Protein AF-A0A2T2TRL0-F1 (afdb_monomer_lite)

Structure (mmCIF, N/CA/C/O backbone):
data_AF-A0A2T2TRL0-F1
#
_entry.id   AF-A0A2T2TRL0-F1
#
loop_
_atom_site.group_PDB
_atom_site.id
_atom_site.type_symbol
_atom_site.label_atom_id
_atom_site.label_alt_id
_atom_site.label_comp_id
_atom_site.label_asym_id
_atom_site.label_entity_id
_atom_site.label_seq_id
_atom_site.pdbx_PDB_ins_code
_atom_site.Cartn_x
_atom_site.Cartn_y
_atom_site.Cartn_z
_atom_site.occupancy
_atom_site.B_iso_or_equiv
_atom_site.auth_seq_id
_atom_site.auth_comp_id
_atom_site.auth_asym_id
_atom_site.auth_atom_id
_atom_site.pdbx_PDB_model_num
ATOM 1 N N . MET A 1 1 ? -59.301 -23.689 -48.192 1.00 45.94 1 MET A N 1
ATOM 2 C CA . MET A 1 1 ? -58.781 -24.793 -47.352 1.00 45.94 1 MET A CA 1
ATOM 3 C C . MET A 1 1 ? -57.269 -24.877 -47.506 1.00 45.94 1 MET A C 1
ATOM 5 O O . MET A 1 1 ? -56.855 -25.407 -48.521 1.00 45.94 1 MET A O 1
ATOM 9 N N . ARG A 1 2 ? -56.469 -24.359 -46.559 1.00 43.84 2 ARG A N 1
ATOM 10 C CA . ARG A 1 2 ? -55.113 -24.848 -46.206 1.00 43.84 2 ARG A CA 1
ATOM 11 C C . A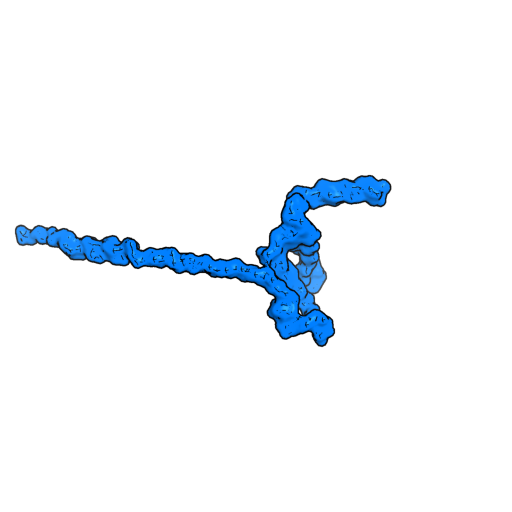RG A 1 2 ? -54.801 -24.355 -44.789 1.00 43.84 2 ARG A C 1
ATOM 13 O O . ARG A 1 2 ? -54.444 -23.203 -44.589 1.00 43.84 2 ARG A O 1
ATOM 20 N N . VAL A 1 3 ? -55.073 -25.217 -43.815 1.00 51.78 3 VAL A N 1
ATOM 21 C CA . VAL A 1 3 ? -54.858 -24.978 -42.384 1.00 51.78 3 VAL A CA 1
ATOM 22 C C . VAL A 1 3 ? -53.353 -25.003 -42.118 1.00 51.78 3 VAL A C 1
ATOM 24 O O . VAL A 1 3 ? -52.681 -25.972 -42.471 1.00 51.78 3 VAL A O 1
ATOM 27 N N . ALA A 1 4 ? -52.829 -23.929 -41.528 1.00 53.75 4 ALA A N 1
ATOM 28 C CA . ALA A 1 4 ? -51.452 -23.852 -41.063 1.00 53.75 4 ALA A CA 1
ATOM 29 C C . ALA A 1 4 ? -51.221 -24.907 -39.966 1.00 53.75 4 ALA A C 1
ATOM 31 O O . ALA A 1 4 ? -51.936 -24.953 -38.967 1.00 53.75 4 ALA A O 1
ATOM 32 N N . CYS A 1 5 ? -50.246 -25.788 -40.187 1.00 53.69 5 CYS A N 1
ATOM 33 C CA . CYS A 1 5 ? -49.895 -26.883 -39.289 1.00 53.69 5 CYS A CA 1
ATOM 34 C C . CYS A 1 5 ? -49.055 -26.350 -38.106 1.00 53.69 5 CYS A C 1
ATOM 36 O O . CYS A 1 5 ? -47.968 -25.821 -38.340 1.00 53.69 5 CYS A O 1
ATOM 38 N N . PRO A 1 6 ? -49.483 -26.510 -36.839 1.00 54.00 6 PRO A N 1
ATOM 39 C CA . PRO A 1 6 ? -48.794 -25.951 -35.666 1.00 54.00 6 PRO A CA 1
ATOM 40 C C . PRO A 1 6 ? -47.574 -26.774 -35.202 1.00 54.00 6 PRO A C 1
ATOM 42 O O . PRO A 1 6 ? -46.991 -26.493 -34.159 1.00 54.00 6 PRO A O 1
ATOM 45 N N . ARG A 1 7 ? -47.167 -27.807 -35.952 1.00 52.66 7 ARG A N 1
ATOM 46 C CA . ARG A 1 7 ? -46.162 -28.791 -35.508 1.00 52.66 7 ARG A CA 1
ATOM 47 C C . ARG A 1 7 ? -44.701 -28.358 -35.684 1.00 52.66 7 ARG A C 1
ATOM 49 O O . ARG A 1 7 ? -43.835 -28.950 -35.054 1.00 52.66 7 ARG A O 1
ATOM 56 N N . CYS A 1 8 ? -44.415 -27.325 -36.480 1.00 45.69 8 CYS A N 1
ATOM 57 C CA . CYS A 1 8 ? -43.034 -26.877 -36.723 1.00 45.69 8 CYS A CA 1
ATOM 58 C C . CYS A 1 8 ? -42.516 -25.827 -35.724 1.00 45.69 8 CYS A C 1
ATOM 60 O O . CYS A 1 8 ? -41.309 -25.625 -35.649 1.00 45.69 8 CYS A O 1
ATOM 62 N N . LEU A 1 9 ? -43.386 -25.183 -34.934 1.00 51.72 9 LEU A N 1
ATOM 63 C CA . LEU A 1 9 ? -42.984 -24.093 -34.028 1.00 51.72 9 LEU A CA 1
ATOM 64 C C . LEU A 1 9 ? -42.538 -24.577 -32.631 1.00 51.72 9 LEU A C 1
ATOM 66 O O . LEU A 1 9 ? -41.920 -23.823 -31.887 1.00 51.72 9 LEU A O 1
ATOM 70 N N . GLY A 1 10 ? -42.819 -25.835 -32.269 1.00 45.84 10 GLY A N 1
ATOM 71 C CA . GLY A 1 10 ? -42.502 -26.388 -30.942 1.00 45.84 10 GLY A CA 1
ATOM 72 C C . GLY A 1 10 ? -41.052 -26.854 -30.754 1.00 45.84 10 GLY A C 1
ATOM 73 O O . GLY A 1 10 ? -40.584 -26.941 -29.623 1.00 45.84 10 GLY A O 1
ATOM 74 N N . LEU A 1 11 ? -40.319 -27.130 -31.839 1.00 51.94 11 LEU A N 1
ATOM 75 C CA . LEU A 1 11 ? -38.962 -27.697 -31.770 1.00 51.94 11 LEU A CA 1
ATOM 76 C C . LEU A 1 11 ? -37.870 -26.653 -31.490 1.00 51.94 11 LEU A C 1
ATOM 78 O O . LEU A 1 11 ? -36.847 -26.987 -30.902 1.00 51.94 11 LEU A O 1
ATOM 82 N N . ILE A 1 12 ? -38.100 -25.386 -31.845 1.00 53.69 12 ILE A N 1
ATOM 83 C CA . ILE A 1 12 ? -37.141 -24.296 -31.594 1.00 53.69 12 ILE A CA 1
ATOM 84 C C . ILE A 1 12 ? -37.210 -23.840 -30.123 1.00 53.69 12 ILE A C 1
ATOM 86 O O . ILE A 1 12 ? -36.193 -23.479 -29.536 1.00 53.69 12 ILE A O 1
ATOM 90 N N . ALA A 1 13 ? -38.385 -23.929 -29.489 1.00 50.97 13 ALA A N 1
ATOM 91 C CA . ALA A 1 13 ? -38.595 -23.498 -28.105 1.00 50.97 13 ALA A CA 1
ATOM 92 C C . ALA A 1 13 ? -38.038 -24.472 -27.046 1.00 50.97 13 ALA A C 1
ATOM 94 O O . ALA A 1 13 ? -37.759 -24.054 -25.926 1.00 50.97 13 ALA A O 1
ATOM 95 N N . PHE A 1 14 ? -37.844 -25.754 -27.380 1.00 50.72 14 PHE A N 1
ATOM 96 C CA . PHE A 1 14 ? -37.343 -26.755 -26.425 1.00 50.72 14 PHE A CA 1
ATOM 97 C C . PHE A 1 14 ? -35.804 -26.837 -26.373 1.00 50.72 14 PHE A C 1
ATOM 99 O O . PHE A 1 14 ? -35.243 -27.299 -25.384 1.00 50.72 14 PHE A O 1
ATOM 106 N N . GLY A 1 15 ? -35.104 -26.348 -27.405 1.00 48.78 15 GLY A N 1
ATOM 107 C CA . GLY A 1 15 ? -33.634 -26.356 -27.466 1.00 48.78 15 GLY A CA 1
ATOM 108 C C . GLY A 1 15 ? -32.949 -25.266 -26.630 1.00 48.78 15 GLY A C 1
ATOM 109 O O . GLY A 1 15 ? -31.778 -25.402 -26.291 1.00 48.78 15 GLY A O 1
ATOM 110 N N . LEU A 1 16 ? -33.672 -24.205 -26.254 1.00 54.53 16 LEU A N 1
ATOM 111 C CA . LEU A 1 16 ? -33.139 -23.099 -25.445 1.00 54.53 16 LEU A CA 1
ATOM 112 C C . LEU A 1 16 ? -33.247 -23.350 -23.924 1.00 54.53 16 LEU A C 1
ATOM 114 O O . LEU A 1 16 ? -32.787 -22.533 -23.132 1.00 54.53 16 LEU A O 1
ATOM 118 N N . LEU A 1 17 ? -33.845 -24.475 -23.506 1.00 52.19 17 LEU A N 1
ATOM 119 C CA . LEU A 1 17 ? -34.088 -24.836 -22.099 1.00 52.19 17 LEU A CA 1
ATOM 120 C C . LEU A 1 17 ? -33.001 -25.761 -21.506 1.00 52.19 17 LEU A C 1
ATOM 122 O O . LEU A 1 17 ? -33.155 -26.286 -20.408 1.00 52.19 17 LEU A O 1
ATOM 126 N N . LEU A 1 18 ? -31.903 -25.991 -22.230 1.00 57.81 18 LEU A N 1
ATOM 127 C CA . LEU A 1 18 ? -30.784 -26.843 -21.805 1.00 57.81 18 LEU A CA 1
ATOM 128 C C . LEU A 1 18 ? -29.432 -26.158 -22.054 1.00 57.81 18 LEU A C 1
ATOM 130 O O . LEU A 1 18 ? -28.466 -26.808 -22.442 1.00 57.81 18 LEU A O 1
ATOM 134 N N . LEU A 1 19 ? -29.340 -24.841 -21.843 1.00 61.34 19 LEU A N 1
ATOM 135 C CA . LEU A 1 19 ? -28.031 -24.200 -21.719 1.00 61.34 19 LEU A CA 1
ATOM 136 C C . LEU A 1 19 ? -27.551 -24.405 -20.271 1.00 61.34 19 LEU A C 1
ATOM 138 O O . LEU A 1 19 ? -28.134 -23.809 -19.361 1.00 61.34 19 LEU A O 1
ATOM 142 N N . PRO A 1 20 ? -26.537 -25.248 -20.007 1.00 56.84 20 PRO A N 1
ATOM 143 C CA . PRO A 1 20 ? -25.997 -25.352 -18.666 1.00 56.84 20 PRO A CA 1
ATOM 144 C C . PRO A 1 20 ? -25.326 -24.014 -18.338 1.00 56.84 20 PRO A C 1
ATOM 146 O O . PRO A 1 20 ? -24.325 -23.647 -18.951 1.00 56.84 20 PRO A O 1
ATOM 149 N N . LEU A 1 21 ? -25.861 -23.275 -17.361 1.00 63.59 21 LEU A N 1
ATOM 150 C CA . LEU A 1 21 ? -25.108 -22.227 -16.669 1.00 63.59 21 LEU A CA 1
ATOM 151 C C . LEU A 1 21 ? -24.007 -22.901 -15.833 1.00 63.59 21 LEU A C 1
ATOM 153 O O . LEU A 1 21 ? -24.028 -22.883 -14.606 1.00 63.59 21 LEU A O 1
ATOM 157 N N . THR A 1 22 ? -23.018 -23.513 -16.478 1.00 61.38 22 THR A N 1
ATOM 158 C CA . THR A 1 22 ? -21.747 -23.836 -15.830 1.00 61.38 22 THR A CA 1
ATOM 159 C C . THR A 1 22 ? -20.927 -22.557 -15.785 1.00 61.38 22 THR A C 1
ATOM 161 O O . THR A 1 22 ? -19.945 -22.395 -16.506 1.00 61.38 22 THR A O 1
ATOM 164 N N . GLY A 1 23 ? -21.370 -21.611 -14.956 1.00 61.91 23 GLY A N 1
ATOM 165 C CA . GLY A 1 23 ? -20.511 -20.541 -14.481 1.00 61.91 23 GLY A CA 1
ATOM 166 C C . GLY A 1 23 ? -19.455 -21.188 -13.602 1.00 61.91 23 GLY A C 1
ATOM 167 O O . GLY A 1 23 ? -19.699 -21.440 -12.425 1.00 61.91 23 GLY A O 1
ATOM 168 N N . SER A 1 24 ? -18.308 -21.537 -14.181 1.00 60.94 24 SER A N 1
ATOM 169 C CA . SER A 1 24 ? -17.142 -21.935 -13.405 1.00 60.94 24 SER A CA 1
ATOM 170 C C . SER A 1 24 ? -16.801 -20.766 -12.487 1.00 60.94 24 SER A C 1
ATOM 172 O O . SER A 1 24 ? -16.338 -19.728 -12.961 1.00 60.94 24 SER A O 1
ATOM 174 N N . ALA A 1 25 ? -17.074 -20.912 -11.189 1.00 58.91 25 ALA A N 1
ATOM 175 C CA . ALA A 1 25 ? -16.545 -20.015 -10.178 1.00 58.91 25 ALA A CA 1
ATOM 176 C C . ALA A 1 25 ? -15.020 -20.095 -10.288 1.00 58.91 25 ALA A C 1
ATOM 178 O O . ALA A 1 25 ? -14.413 -21.086 -9.883 1.00 58.91 25 ALA A O 1
ATOM 179 N N . GLN A 1 26 ? -14.412 -19.103 -10.941 1.00 59.72 26 GLN A N 1
ATOM 180 C CA . GLN A 1 26 ? -12.963 -19.012 -10.991 1.00 59.72 26 GLN A CA 1
ATOM 181 C C . GLN A 1 26 ? -12.481 -18.868 -9.543 1.00 59.72 26 GLN A C 1
ATOM 183 O O . GLN A 1 26 ? -13.065 -18.070 -8.800 1.00 59.72 26 GLN A O 1
ATOM 188 N N . PRO A 1 27 ? -11.475 -19.645 -9.106 1.00 59.62 27 PRO A N 1
ATOM 189 C CA . PRO A 1 27 ? -10.878 -19.428 -7.800 1.00 59.62 27 PRO A CA 1
ATOM 190 C C . PRO A 1 27 ? -10.432 -17.967 -7.743 1.00 59.62 27 PRO A C 1
ATOM 192 O O . PRO A 1 27 ? -9.745 -17.495 -8.650 1.00 59.62 27 PRO A O 1
ATOM 195 N N . ALA A 1 28 ? -10.886 -17.239 -6.721 1.00 61.56 28 ALA A N 1
ATOM 196 C CA . ALA A 1 28 ? -10.367 -15.909 -6.452 1.00 61.56 28 ALA A CA 1
ATOM 197 C C . ALA A 1 28 ? -8.846 -16.045 -6.335 1.00 61.56 28 ALA A C 1
ATOM 199 O O . ALA A 1 28 ? -8.375 -16.891 -5.569 1.00 61.56 28 ALA A O 1
ATOM 200 N N . ASP A 1 29 ? -8.108 -15.293 -7.153 1.00 71.75 29 ASP A N 1
ATOM 201 C CA . ASP A 1 29 ? -6.657 -15.418 -7.232 1.00 71.75 29 ASP A CA 1
ATOM 202 C C . ASP A 1 29 ? -6.085 -15.247 -5.818 1.00 71.75 29 ASP A C 1
ATOM 204 O O . ASP A 1 29 ? -6.442 -14.322 -5.084 1.00 71.75 29 ASP A O 1
ATOM 208 N N . ALA A 1 30 ? -5.311 -16.224 -5.353 1.00 86.94 30 ALA A N 1
ATOM 209 C CA . ALA A 1 30 ? -4.825 -16.202 -3.983 1.00 86.94 30 ALA A CA 1
ATOM 210 C C . ALA A 1 30 ? -3.766 -15.102 -3.845 1.00 86.94 30 ALA A C 1
ATOM 212 O O . ALA A 1 30 ? -3.025 -14.808 -4.786 1.00 86.94 30 ALA A O 1
ATOM 213 N N . LEU A 1 31 ? -3.650 -14.505 -2.655 1.00 94.31 31 LEU A N 1
ATOM 214 C CA . LEU A 1 31 ? -2.586 -13.540 -2.395 1.00 94.31 31 LEU A CA 1
ATOM 215 C C . LEU A 1 31 ? -1.221 -14.200 -2.640 1.00 94.31 31 LEU A C 1
ATOM 217 O O . LEU A 1 31 ? -0.807 -15.103 -1.913 1.00 94.31 31 LEU A O 1
ATOM 221 N N . GLN A 1 32 ? -0.530 -13.724 -3.669 1.00 95.69 32 GLN A N 1
ATOM 222 C CA . GLN A 1 32 ? 0.780 -14.235 -4.061 1.00 95.69 32 GLN A CA 1
ATOM 223 C C . GLN A 1 32 ? 1.869 -13.690 -3.139 1.00 95.69 32 GLN A C 1
ATOM 225 O O . GLN A 1 32 ? 1.793 -12.553 -2.672 1.00 95.69 32 GLN A O 1
ATOM 230 N N . SER A 1 33 ? 2.905 -14.500 -2.910 1.00 95.75 33 SER A N 1
ATOM 231 C CA . SER A 1 33 ? 4.119 -14.041 -2.236 1.00 95.75 33 SER A CA 1
ATOM 232 C C . SER A 1 33 ? 4.892 -13.045 -3.120 1.00 95.75 33 SER A C 1
ATOM 234 O O . SER A 1 33 ? 4.742 -13.085 -4.347 1.00 95.75 33 SER A O 1
ATOM 236 N N . PRO A 1 34 ? 5.763 -12.188 -2.547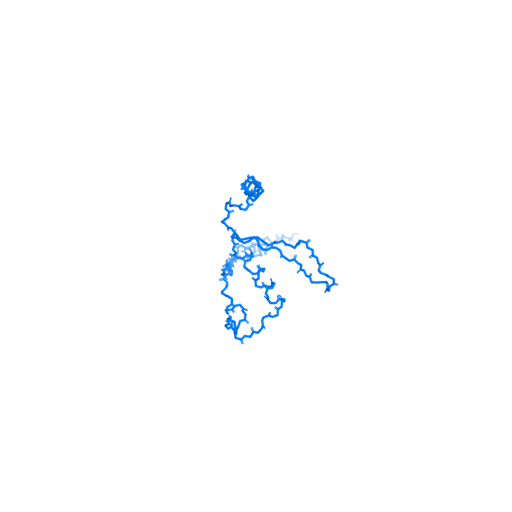 1.00 95.81 34 PRO A N 1
ATOM 237 C CA . PRO A 1 34 ? 6.563 -11.258 -3.338 1.00 95.81 34 PRO A CA 1
ATOM 238 C C . PRO A 1 34 ? 7.441 -11.971 -4.369 1.00 95.81 34 PRO A C 1
ATOM 240 O O . PRO A 1 34 ? 7.470 -11.548 -5.518 1.00 95.81 34 PRO A O 1
ATOM 243 N N . ALA A 1 35 ? 8.105 -13.069 -3.989 1.00 96.56 35 ALA A N 1
ATOM 244 C CA . ALA A 1 35 ? 8.982 -13.816 -4.889 1.00 96.56 35 ALA A CA 1
ATOM 245 C C . ALA A 1 35 ? 8.205 -14.416 -6.071 1.00 96.56 35 ALA A C 1
ATOM 247 O O . ALA A 1 35 ? 8.621 -14.291 -7.220 1.00 96.56 35 ALA A O 1
ATOM 248 N N . THR A 1 36 ? 7.020 -14.978 -5.804 1.00 96.62 36 THR A N 1
ATOM 249 C CA . THR A 1 36 ? 6.126 -15.507 -6.847 1.00 96.62 36 THR A CA 1
ATOM 250 C C . THR A 1 36 ? 5.637 -14.412 -7.796 1.00 96.62 36 THR A C 1
ATOM 252 O O . THR A 1 36 ? 5.625 -14.619 -9.004 1.00 96.62 36 THR A O 1
ATOM 255 N N . PHE A 1 37 ? 5.254 -13.246 -7.268 1.00 96.75 37 PHE A N 1
ATOM 256 C CA . PHE A 1 37 ? 4.740 -12.135 -8.074 1.00 96.75 37 PHE A CA 1
ATOM 257 C C . PHE A 1 37 ? 5.842 -11.441 -8.892 1.00 96.75 37 PHE A C 1
ATOM 259 O O . PHE A 1 37 ? 5.628 -11.031 -10.033 1.00 96.75 37 PHE A O 1
ATOM 266 N N . LEU A 1 38 ? 7.027 -11.267 -8.301 1.00 96.25 38 LEU A N 1
ATOM 267 C CA . LEU A 1 38 ? 8.144 -10.549 -8.915 1.00 96.25 38 LEU A CA 1
ATOM 268 C C . LEU A 1 38 ? 8.958 -11.433 -9.870 1.00 96.25 38 LEU A C 1
ATOM 270 O O . LEU A 1 38 ? 9.476 -10.913 -10.862 1.00 96.2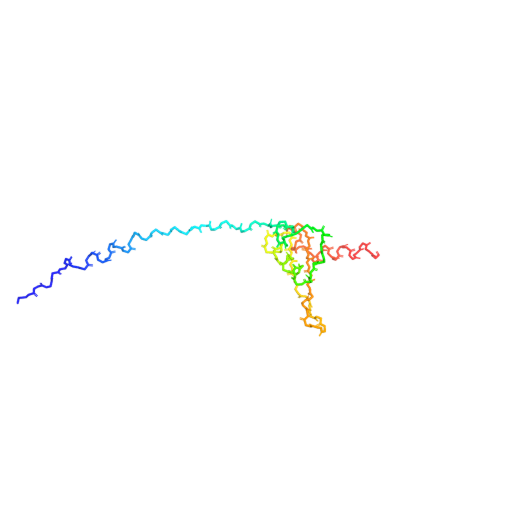5 38 LEU A O 1
ATOM 274 N N . GLY A 1 39 ? 9.023 -12.741 -9.602 1.00 96.56 39 GLY A N 1
ATOM 275 C CA . GLY A 1 39 ? 9.790 -13.726 -10.368 1.00 96.56 39 GLY A CA 1
ATOM 276 C C . GLY A 1 39 ? 11.260 -13.846 -9.952 1.00 96.56 39 GLY A C 1
ATOM 277 O O . GLY A 1 39 ? 12.061 -14.339 -10.738 1.00 96.56 39 GLY A O 1
ATOM 278 N N . TYR A 1 40 ? 11.620 -13.351 -8.766 1.00 96.81 40 TYR A N 1
ATOM 279 C CA . TYR A 1 40 ? 12.971 -13.393 -8.192 1.00 96.81 40 TYR A CA 1
ATOM 280 C C . TYR A 1 40 ? 12.905 -13.197 -6.671 1.00 96.81 40 TYR A C 1
ATOM 282 O O . TYR A 1 40 ? 11.909 -12.680 -6.153 1.00 96.81 40 TYR A O 1
ATOM 290 N N . GLU A 1 41 ? 13.960 -13.583 -5.954 1.00 96.38 41 GLU A N 1
ATOM 291 C CA . GLU A 1 41 ? 14.004 -13.452 -4.496 1.00 96.38 41 GLU A CA 1
ATOM 292 C C . GLU A 1 41 ? 14.240 -12.002 -4.051 1.00 96.38 41 GLU A C 1
ATOM 294 O O . GLU A 1 41 ? 14.917 -11.203 -4.707 1.00 96.38 41 GLU A O 1
ATOM 299 N N . LEU A 1 42 ? 13.682 -11.626 -2.896 1.00 93.62 42 LEU A N 1
ATOM 300 C CA . LEU A 1 42 ? 13.885 -10.279 -2.361 1.00 93.62 42 LEU A CA 1
ATOM 301 C C . LEU A 1 42 ? 15.366 -10.056 -2.030 1.00 93.62 42 LEU A C 1
ATOM 303 O O . LEU A 1 42 ? 15.968 -10.810 -1.272 1.00 93.62 42 LEU A O 1
ATOM 307 N N . GLY A 1 43 ? 15.936 -8.978 -2.568 1.00 93.62 43 GLY A N 1
ATOM 308 C CA . GLY A 1 43 ? 17.351 -8.638 -2.394 1.00 93.62 43 GLY A CA 1
ATOM 309 C C . GLY A 1 43 ? 18.268 -9.156 -3.504 1.00 93.62 43 GLY A C 1
ATOM 310 O O . GLY A 1 43 ? 19.405 -8.702 -3.579 1.00 93.62 43 GLY A O 1
ATOM 311 N N . GLU A 1 44 ? 17.781 -10.018 -4.400 1.00 96.75 44 GLU A N 1
ATOM 312 C CA . GLU A 1 44 ? 18.553 -10.498 -5.554 1.00 96.75 44 GLU A CA 1
ATOM 313 C C . GLU A 1 44 ? 18.841 -9.371 -6.559 1.00 96.75 44 GLU A C 1
ATOM 315 O O . GLU A 1 44 ? 19.944 -9.257 -7.088 1.00 96.75 44 GLU A O 1
ATOM 320 N N . GLN A 1 45 ? 17.861 -8.490 -6.784 1.00 96.00 45 GLN A N 1
ATOM 321 C CA . GLN A 1 45 ? 18.013 -7.325 -7.652 1.00 96.00 45 GLN A CA 1
ATOM 322 C C . GLN A 1 45 ? 17.143 -6.143 -7.221 1.00 96.00 45 GLN A C 1
ATOM 324 O O . GLN A 1 45 ? 16.193 -6.262 -6.439 1.00 96.00 45 GLN A O 1
ATOM 329 N N . PHE A 1 46 ? 17.459 -4.971 -7.774 1.00 96.81 46 PHE A N 1
ATOM 330 C CA . PHE A 1 46 ? 16.679 -3.763 -7.552 1.00 96.81 46 PHE A CA 1
ATOM 331 C C . PHE A 1 46 ? 15.276 -3.892 -8.161 1.00 96.81 46 PHE A C 1
ATOM 333 O O . PHE A 1 46 ? 15.121 -4.132 -9.358 1.00 96.81 46 PHE A O 1
ATOM 340 N N . THR A 1 47 ? 14.243 -3.678 -7.342 1.00 96.88 47 THR A N 1
ATOM 341 C CA . THR A 1 47 ? 12.850 -3.691 -7.804 1.00 96.88 47 THR A CA 1
ATOM 342 C C . THR A 1 47 ? 12.428 -2.278 -8.209 1.00 96.88 47 THR A C 1
ATOM 344 O O . THR A 1 47 ? 12.382 -1.390 -7.353 1.00 96.88 47 THR A O 1
ATOM 347 N N . PRO A 1 48 ? 12.086 -2.030 -9.485 1.00 94.94 48 PRO A N 1
ATOM 348 C CA . PRO A 1 48 ? 11.680 -0.704 -9.923 1.00 94.94 48 PRO A CA 1
ATOM 349 C C . PRO A 1 48 ? 10.337 -0.303 -9.301 1.00 94.94 48 PRO A C 1
ATOM 351 O O . PRO A 1 48 ? 9.453 -1.132 -9.083 1.00 94.94 48 PRO A O 1
ATOM 354 N N . HIS A 1 49 ? 10.153 0.999 -9.073 1.00 94.06 49 HIS A N 1
ATOM 355 C CA . HIS A 1 49 ? 8.996 1.546 -8.354 1.00 94.06 49 HIS A CA 1
ATOM 356 C C . HIS A 1 49 ? 7.636 1.055 -8.879 1.00 94.06 49 HIS A C 1
ATOM 358 O O . HIS A 1 49 ? 6.745 0.765 -8.087 1.00 94.06 49 HIS A O 1
ATOM 364 N N . HIS A 1 50 ? 7.457 0.942 -10.199 1.00 95.00 50 HIS A N 1
ATOM 365 C CA . HIS A 1 50 ? 6.185 0.484 -10.770 1.00 95.00 50 HIS A CA 1
ATOM 366 C C . HIS A 1 50 ? 5.836 -0.950 -10.334 1.00 95.00 50 HIS A C 1
ATOM 368 O O . HIS A 1 50 ? 4.703 -1.182 -9.935 1.00 95.00 50 HIS A O 1
ATOM 374 N N . ARG A 1 51 ? 6.815 -1.868 -10.275 1.00 96.56 51 ARG A N 1
ATOM 375 C CA . ARG A 1 51 ? 6.609 -3.240 -9.774 1.00 96.56 51 ARG A CA 1
ATOM 376 C C . ARG A 1 51 ? 6.214 -3.250 -8.299 1.00 96.56 51 ARG A C 1
ATOM 378 O O . ARG A 1 51 ? 5.340 -4.018 -7.913 1.00 96.56 51 ARG A O 1
ATOM 385 N N . VAL A 1 52 ? 6.822 -2.380 -7.485 1.00 95.44 52 VAL A N 1
ATOM 386 C CA . VAL A 1 52 ? 6.446 -2.223 -6.067 1.00 95.44 52 VAL A CA 1
ATOM 387 C C . VAL A 1 52 ? 4.996 -1.763 -5.955 1.00 95.44 52 VAL A C 1
ATOM 389 O O . VAL A 1 52 ? 4.217 -2.338 -5.200 1.00 95.44 52 VAL A O 1
ATOM 392 N N . VAL A 1 53 ? 4.620 -0.748 -6.731 1.00 96.06 53 VAL A N 1
ATOM 393 C CA . VAL A 1 53 ? 3.249 -0.234 -6.776 1.00 96.06 53 VAL A CA 1
ATOM 394 C C . VAL A 1 53 ? 2.258 -1.313 -7.216 1.00 96.06 53 VAL A C 1
ATOM 396 O O . VAL A 1 53 ? 1.199 -1.446 -6.603 1.00 96.06 53 VAL A O 1
ATOM 399 N N . ASP A 1 54 ? 2.595 -2.093 -8.239 1.00 96.62 54 ASP A N 1
ATOM 400 C CA . ASP A 1 54 ? 1.737 -3.165 -8.741 1.00 96.62 54 ASP A CA 1
ATOM 401 C C . ASP A 1 54 ? 1.561 -4.271 -7.698 1.00 96.62 54 ASP A C 1
ATOM 403 O O . ASP A 1 54 ? 0.437 -4.715 -7.468 1.00 96.62 54 ASP A O 1
ATOM 407 N N . TYR A 1 55 ? 2.623 -4.632 -6.973 1.00 96.75 55 TYR A N 1
ATOM 408 C CA . TYR A 1 55 ? 2.517 -5.588 -5.875 1.00 96.75 55 TYR A CA 1
ATOM 409 C C . TYR A 1 55 ? 1.692 -5.040 -4.699 1.00 96.75 55 TYR A C 1
ATOM 411 O O . TYR A 1 55 ? 0.854 -5.747 -4.148 1.00 96.75 55 TYR A O 1
ATOM 419 N N . VAL A 1 56 ? 1.839 -3.762 -4.335 1.00 96.38 56 VAL A N 1
ATOM 420 C CA . VAL A 1 56 ? 0.995 -3.135 -3.298 1.00 96.38 56 VAL A CA 1
ATOM 421 C C . VAL A 1 56 ? -0.483 -3.159 -3.696 1.00 96.38 56 VAL A C 1
ATOM 423 O O . VAL A 1 56 ? -1.339 -3.447 -2.858 1.00 96.38 56 VAL A O 1
ATOM 426 N N . ARG A 1 57 ? -0.798 -2.890 -4.969 1.00 96.31 57 ARG A N 1
ATOM 427 C CA . ARG A 1 57 ? -2.168 -3.002 -5.495 1.00 96.31 57 ARG A CA 1
ATOM 428 C C . ARG A 1 57 ? -2.668 -4.440 -5.439 1.00 96.31 57 ARG A C 1
ATOM 430 O O . ARG A 1 57 ? -3.781 -4.654 -4.976 1.00 96.31 57 ARG A O 1
ATOM 437 N N . HIS A 1 58 ? -1.839 -5.407 -5.837 1.00 96.56 58 HIS A N 1
ATOM 438 C CA . HIS A 1 58 ? -2.149 -6.833 -5.730 1.00 96.56 58 HIS A CA 1
ATOM 439 C C . HIS A 1 58 ? -2.506 -7.224 -4.295 1.00 96.56 58 HIS A C 1
ATOM 441 O O . HIS A 1 58 ? -3.557 -7.814 -4.055 1.00 96.56 58 HIS A O 1
ATOM 447 N N . VAL A 1 59 ? -1.683 -6.821 -3.325 1.00 96.69 59 VAL A N 1
ATOM 448 C CA . VAL A 1 59 ? -1.925 -7.093 -1.903 1.00 96.69 59 VAL A CA 1
ATOM 449 C C . VAL A 1 59 ? -3.225 -6.445 -1.424 1.00 96.69 59 VAL A C 1
ATOM 451 O O . VAL A 1 59 ? -4.003 -7.092 -0.727 1.00 96.69 59 VAL A O 1
ATOM 454 N N . ALA A 1 60 ? -3.483 -5.189 -1.795 1.00 96.12 60 ALA A N 1
ATOM 455 C CA . ALA A 1 60 ? -4.699 -4.477 -1.402 1.00 96.12 60 ALA A CA 1
ATOM 456 C C . ALA A 1 60 ? -5.977 -5.086 -2.004 1.00 96.12 60 ALA A C 1
ATOM 458 O O . ALA A 1 60 ? -7.015 -5.084 -1.351 1.00 96.12 60 ALA A O 1
ATOM 459 N N . THR A 1 61 ? -5.910 -5.632 -3.221 1.00 95.50 61 THR A N 1
ATOM 460 C CA . THR A 1 61 ? -7.051 -6.301 -3.863 1.00 95.50 61 THR A CA 1
ATOM 461 C C . THR A 1 61 ? -7.360 -7.659 -3.227 1.00 95.50 61 THR A C 1
ATOM 463 O O . THR A 1 61 ? -8.527 -8.022 -3.113 1.00 95.50 61 THR A O 1
ATOM 466 N N . HIS A 1 62 ? -6.341 -8.394 -2.773 1.00 95.50 62 HIS A N 1
ATOM 467 C CA . HIS A 1 62 ? -6.501 -9.769 -2.279 1.00 95.50 62 HIS A CA 1
ATOM 468 C C . HIS A 1 62 ? -6.512 -9.900 -0.748 1.00 95.50 62 HIS A C 1
ATOM 470 O O . HIS A 1 62 ? -6.713 -10.996 -0.227 1.00 95.50 62 HIS A O 1
ATOM 476 N N . SER A 1 63 ? -6.301 -8.811 0.001 1.00 95.31 63 SER A N 1
ATOM 477 C CA . SER A 1 63 ? -6.265 -8.834 1.466 1.00 95.31 63 SER A CA 1
ATOM 478 C C . SER A 1 63 ? -7.215 -7.808 2.087 1.00 95.31 63 SER A C 1
ATOM 480 O O . SER A 1 63 ? -6.978 -6.607 1.957 1.00 95.31 63 SER A O 1
ATOM 482 N N . PRO A 1 64 ? -8.203 -8.225 2.908 1.00 94.81 64 PRO A N 1
ATOM 483 C CA . PRO A 1 64 ? -9.084 -7.289 3.617 1.00 94.81 64 PRO A CA 1
ATOM 484 C C . PRO A 1 64 ? -8.344 -6.470 4.690 1.00 94.81 64 PRO A C 1
ATOM 486 O O . PRO A 1 64 ? -8.906 -5.571 5.312 1.00 94.81 64 PRO A O 1
ATOM 489 N N . ARG A 1 65 ? -7.072 -6.787 4.954 1.00 96.25 65 ARG A N 1
ATOM 490 C CA . ARG A 1 65 ? -6.221 -6.097 5.930 1.00 96.25 65 ARG A CA 1
ATOM 491 C C . ARG A 1 65 ? -5.553 -4.853 5.358 1.00 96.25 65 ARG A C 1
ATOM 493 O O . ARG A 1 65 ? -5.053 -4.038 6.131 1.00 96.25 65 ARG A O 1
ATOM 500 N N . VAL A 1 66 ? -5.525 -4.707 4.035 1.00 97.00 66 VAL A N 1
ATOM 501 C CA . VAL A 1 66 ? -4.781 -3.644 3.362 1.00 97.00 66 VAL A CA 1
ATOM 502 C C . VAL A 1 66 ? -5.737 -2.777 2.561 1.00 97.00 66 VAL A C 1
ATOM 504 O O . VAL A 1 66 ? -6.389 -3.244 1.639 1.00 97.00 66 VAL A O 1
ATOM 507 N N . ALA A 1 67 ? -5.790 -1.492 2.895 1.00 95.94 67 ALA A N 1
ATOM 508 C CA . ALA A 1 67 ? -6.482 -0.487 2.099 1.00 95.94 67 ALA A CA 1
ATOM 509 C C . ALA A 1 67 ? -5.443 0.439 1.466 1.00 95.94 67 ALA A C 1
ATOM 511 O O . ALA A 1 67 ? -4.572 0.951 2.169 1.00 95.94 67 ALA A O 1
ATOM 512 N N . GLN A 1 68 ? -5.532 0.681 0.158 1.00 95.62 68 GLN A N 1
ATOM 513 C CA . GLN A 1 68 ? -4.630 1.599 -0.540 1.00 95.62 68 GLN A CA 1
ATOM 514 C C . GLN A 1 68 ? -5.393 2.807 -1.083 1.00 95.62 68 GLN A C 1
ATOM 516 O O . GLN A 1 68 ? -6.502 2.666 -1.600 1.00 95.62 68 GLN A O 1
ATOM 521 N N . ARG A 1 69 ? -4.815 4.003 -0.945 1.00 95.69 69 ARG A N 1
ATOM 522 C CA . ARG A 1 69 ? -5.345 5.238 -1.536 1.00 95.69 69 ARG A CA 1
ATOM 523 C C . ARG A 1 69 ? -4.221 6.074 -2.123 1.00 95.69 69 ARG A C 1
ATOM 525 O O . ARG A 1 69 ? -3.178 6.240 -1.498 1.00 95.69 69 ARG A O 1
ATOM 532 N N . GLN A 1 70 ? -4.455 6.651 -3.295 1.00 96.38 70 GLN A N 1
ATOM 533 C CA . GLN A 1 70 ? -3.575 7.673 -3.847 1.00 96.38 70 GLN A CA 1
ATOM 534 C C . GLN A 1 70 ? -3.882 9.016 -3.183 1.00 96.38 70 GLN A C 1
ATOM 536 O O . GLN A 1 70 ? -5.025 9.465 -3.214 1.00 96.38 70 GLN A O 1
ATOM 541 N N . TYR A 1 71 ? -2.874 9.651 -2.587 1.00 96.94 71 TYR A N 1
ATOM 542 C CA . TYR A 1 71 ? -3.032 10.967 -1.953 1.00 96.94 71 TYR A CA 1
ATOM 543 C C . TYR A 1 71 ? -2.509 12.114 -2.822 1.00 96.94 71 TYR A C 1
ATOM 545 O O . TYR A 1 71 ? -2.750 13.280 -2.523 1.00 96.94 71 TYR A O 1
ATOM 553 N N . GLY A 1 72 ? -1.788 11.797 -3.896 1.00 97.31 72 GLY A N 1
ATOM 554 C CA . GLY A 1 72 ? -1.266 12.801 -4.803 1.00 97.31 72 GLY A CA 1
ATOM 555 C C . GLY A 1 72 ? -0.461 12.208 -5.945 1.00 97.31 72 GLY A C 1
ATOM 556 O O . GLY A 1 72 ? -0.451 10.996 -6.187 1.00 97.31 72 GLY A O 1
ATOM 557 N N . THR A 1 73 ? 0.229 13.099 -6.639 1.00 97.12 73 THR A N 1
ATOM 558 C CA . THR A 1 73 ? 1.074 12.790 -7.787 1.00 97.12 73 THR A CA 1
ATOM 559 C C . THR A 1 73 ? 2.359 13.595 -7.654 1.00 97.12 73 THR A C 1
ATOM 561 O O . THR A 1 73 ? 2.316 14.771 -7.295 1.00 97.12 73 THR A O 1
ATOM 564 N N . SER A 1 74 ? 3.505 12.967 -7.902 1.00 95.81 74 SER A N 1
ATOM 565 C CA . SER A 1 74 ? 4.799 13.648 -7.862 1.00 95.81 74 SER A CA 1
ATOM 566 C C . SER A 1 74 ? 4.989 14.591 -9.057 1.00 95.81 74 SER A C 1
ATOM 568 O O . SER A 1 74 ? 4.253 14.531 -10.043 1.00 95.81 74 SER A O 1
ATOM 570 N N . VAL A 1 75 ? 6.036 15.419 -9.006 1.00 97.12 75 VAL A N 1
ATOM 571 C CA . VAL A 1 75 ? 6.428 16.316 -10.113 1.00 97.12 75 VAL A CA 1
ATOM 572 C C . VAL A 1 75 ? 6.728 15.563 -11.416 1.00 97.12 75 VAL A C 1
ATOM 574 O O . VAL A 1 75 ? 6.450 16.056 -12.503 1.00 97.12 75 VAL A O 1
ATOM 577 N N . GLU A 1 76 ? 7.201 14.321 -11.312 1.00 95.50 76 GLU A N 1
ATOM 578 C CA . GLU A 1 76 ? 7.454 13.423 -12.445 1.00 95.50 76 GLU A CA 1
ATOM 579 C C . GLU A 1 76 ? 6.229 12.564 -12.809 1.00 95.50 76 GLU A C 1
ATOM 581 O O . GLU A 1 76 ? 6.355 11.510 -13.430 1.00 95.50 76 GLU A O 1
ATOM 586 N N . LYS A 1 77 ? 5.029 12.989 -12.399 1.00 94.31 77 LYS A N 1
ATOM 587 C CA . LYS A 1 77 ? 3.751 12.318 -12.678 1.00 94.31 77 LYS A CA 1
ATOM 588 C C . LYS A 1 77 ? 3.634 10.897 -12.105 1.00 94.31 77 LYS A C 1
ATOM 590 O O . LYS A 1 77 ? 2.847 10.096 -12.605 1.00 94.31 77 LYS A O 1
ATOM 595 N N . ARG A 1 78 ? 4.375 10.562 -11.039 1.00 94.06 78 ARG A N 1
ATOM 596 C CA . ARG A 1 78 ? 4.270 9.247 -10.378 1.00 94.06 78 ARG A CA 1
ATOM 597 C C . ARG A 1 78 ? 3.189 9.254 -9.292 1.00 94.06 78 ARG A C 1
ATOM 599 O O . ARG A 1 78 ? 3.127 10.219 -8.529 1.00 94.06 78 ARG A O 1
ATOM 606 N N . PRO A 1 79 ? 2.358 8.201 -9.185 1.00 94.88 79 PRO A N 1
ATOM 607 C CA . PRO A 1 79 ? 1.329 8.130 -8.156 1.00 94.88 79 PRO A CA 1
ATOM 608 C C . PRO A 1 79 ? 1.969 7.991 -6.774 1.00 94.88 79 PRO A C 1
ATOM 610 O O . PRO A 1 79 ? 2.839 7.144 -6.574 1.00 94.88 79 PRO A O 1
ATOM 613 N N . LEU A 1 80 ? 1.515 8.801 -5.820 1.00 95.56 80 LEU A N 1
ATOM 614 C CA . LEU A 1 80 ? 1.907 8.687 -4.420 1.00 95.56 80 LEU A CA 1
ATOM 615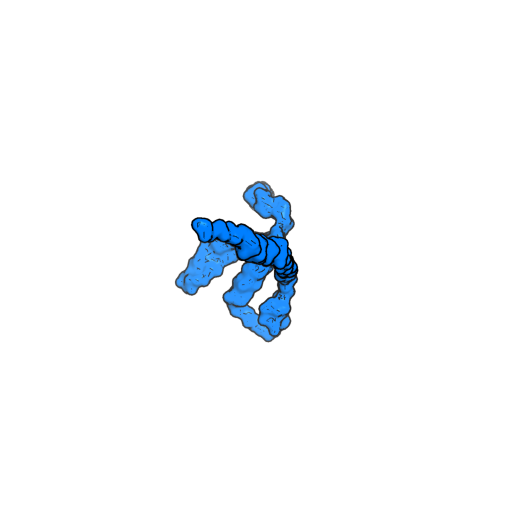 C C . LEU A 1 80 ? 0.809 7.943 -3.660 1.00 95.56 80 LEU A C 1
ATOM 617 O O . LEU A 1 80 ? -0.317 8.434 -3.534 1.00 95.56 80 LEU A O 1
ATOM 621 N N . LEU A 1 81 ? 1.129 6.735 -3.202 1.00 95.69 81 LEU A N 1
ATOM 622 C CA . LEU A 1 81 ? 0.176 5.814 -2.588 1.00 95.69 81 LEU A CA 1
ATOM 623 C C . LEU A 1 81 ? 0.389 5.723 -1.078 1.00 95.69 81 LEU A C 1
ATOM 625 O O . LEU A 1 81 ? 1.517 5.691 -0.595 1.00 95.69 81 LEU A O 1
ATOM 629 N N . LEU A 1 82 ? -0.715 5.624 -0.345 1.00 96.25 82 LEU A N 1
ATOM 630 C CA . LEU A 1 82 ? -0.763 5.304 1.073 1.00 96.25 82 LEU A CA 1
ATOM 631 C C . LEU A 1 82 ? -1.410 3.928 1.238 1.00 96.25 82 LEU A C 1
ATOM 633 O O . LEU A 1 82 ? -2.602 3.772 0.971 1.00 96.25 82 LEU A O 1
ATOM 637 N N . ALA A 1 83 ? -0.634 2.950 1.701 1.00 96.69 83 ALA A N 1
ATOM 638 C CA . ALA A 1 83 ? -1.131 1.635 2.089 1.00 96.69 83 ALA A CA 1
ATOM 639 C C . ALA A 1 83 ? -1.331 1.589 3.610 1.00 96.69 83 ALA A C 1
ATOM 641 O O . ALA A 1 83 ? -0.384 1.732 4.380 1.00 96.69 83 ALA A O 1
ATOM 642 N N . THR A 1 84 ? -2.571 1.396 4.046 1.00 97.19 84 THR A N 1
ATOM 643 C CA . THR A 1 84 ? -2.933 1.240 5.458 1.00 97.19 84 THR A CA 1
ATOM 644 C C . THR A 1 84 ? -3.115 -0.238 5.765 1.00 97.19 84 THR A C 1
ATOM 646 O O . THR A 1 84 ? -3.993 -0.881 5.192 1.00 97.19 84 THR A O 1
ATOM 649 N N . ILE A 1 85 ? -2.291 -0.768 6.670 1.00 97.31 85 ILE A N 1
ATOM 650 C CA . ILE A 1 85 ? -2.283 -2.184 7.051 1.00 97.31 85 ILE A CA 1
ATOM 651 C C . ILE A 1 85 ? -2.806 -2.307 8.480 1.00 97.31 85 ILE A C 1
ATOM 653 O O . ILE A 1 85 ? -2.194 -1.799 9.417 1.00 97.31 85 ILE A O 1
ATOM 657 N N . THR A 1 86 ? -3.942 -2.977 8.660 1.00 97.50 86 THR A N 1
ATOM 658 C CA . THR A 1 86 ? -4.538 -3.210 9.982 1.00 97.50 86 THR A CA 1
ATOM 659 C C . THR A 1 86 ? -5.488 -4.413 9.954 1.00 97.50 86 THR A C 1
ATOM 661 O O . THR A 1 86 ? -5.595 -5.114 8.950 1.00 97.50 86 THR A O 1
ATOM 664 N N . THR A 1 87 ? -6.140 -4.737 11.069 1.00 97.38 87 THR A N 1
ATOM 665 C CA . THR A 1 87 ? -7.201 -5.757 11.076 1.00 97.38 87 THR A CA 1
ATOM 666 C C . THR A 1 87 ? -8.450 -5.234 10.354 1.00 97.38 87 THR A C 1
ATOM 668 O O . THR A 1 87 ? -8.699 -4.030 10.393 1.00 97.38 87 THR A O 1
ATOM 671 N N . PRO A 1 88 ? -9.283 -6.095 9.737 1.00 95.88 88 PRO A N 1
ATOM 672 C CA . PRO A 1 88 ? -10.437 -5.627 8.963 1.00 95.88 88 PRO A CA 1
ATOM 673 C C . PRO A 1 88 ? -11.381 -4.712 9.760 1.00 95.88 88 PRO A C 1
ATOM 675 O O . PRO A 1 88 ? -11.741 -3.640 9.289 1.00 95.88 88 PRO A O 1
ATOM 678 N N . GLY A 1 89 ? -11.680 -5.061 11.018 1.00 96.75 89 GLY A N 1
ATOM 679 C CA . GLY A 1 89 ? -12.541 -4.248 11.890 1.00 96.75 89 GLY A CA 1
ATOM 680 C C . GLY A 1 89 ? -11.943 -2.907 12.343 1.00 96.75 89 GLY A C 1
ATOM 681 O O . GLY A 1 89 ? -12.652 -2.086 12.923 1.00 96.75 89 GLY A O 1
ATOM 682 N N . ASN A 1 90 ? -10.650 -2.661 12.105 1.00 97.69 90 ASN A N 1
ATOM 683 C CA . ASN A 1 90 ? -10.024 -1.379 12.416 1.00 97.69 90 ASN A CA 1
ATOM 684 C C . ASN A 1 90 ? -10.178 -0.353 11.293 1.00 97.69 90 ASN A C 1
ATOM 686 O O . ASN A 1 90 ? -10.088 0.837 11.592 1.00 97.69 90 ASN A O 1
ATOM 690 N N . HIS A 1 91 ? -10.417 -0.768 10.043 1.00 96.19 91 HIS A N 1
ATOM 691 C CA . HIS A 1 91 ? -10.529 0.163 8.910 1.00 96.19 91 HIS A CA 1
ATOM 692 C C . HIS A 1 91 ? -11.638 1.195 9.129 1.00 96.19 91 HIS A C 1
ATOM 694 O O . HIS A 1 91 ? -11.392 2.395 9.003 1.00 96.19 91 HIS A O 1
ATOM 700 N N . ASP A 1 92 ? -12.802 0.754 9.605 1.00 96.06 92 ASP A N 1
ATOM 701 C CA . ASP A 1 92 ? -13.940 1.634 9.913 1.00 96.06 92 ASP A CA 1
ATOM 702 C C . ASP A 1 92 ? -13.688 2.535 11.134 1.00 96.06 92 ASP A C 1
ATOM 704 O O . ASP A 1 92 ? -14.350 3.551 11.343 1.00 96.06 92 ASP A O 1
ATOM 708 N N . ARG A 1 93 ? -12.696 2.183 11.959 1.00 97.19 93 ARG A N 1
ATOM 709 C CA . ARG A 1 93 ? -12.361 2.864 13.216 1.00 97.19 93 ARG A CA 1
ATOM 710 C C . ARG A 1 93 ? -11.117 3.742 13.116 1.00 97.19 93 ARG A C 1
ATOM 712 O O . ARG A 1 93 ? -10.771 4.388 14.108 1.00 97.19 93 ARG A O 1
ATOM 719 N N . LEU A 1 94 ? -10.463 3.814 11.952 1.00 96.19 94 LEU A N 1
ATOM 720 C CA . LEU A 1 94 ? -9.231 4.586 11.743 1.00 96.19 94 LEU A CA 1
ATOM 721 C C . LEU A 1 94 ? -9.314 6.041 12.247 1.00 96.19 94 LEU A C 1
ATOM 723 O O . LEU A 1 94 ? -8.370 6.468 12.917 1.00 96.19 94 LEU A O 1
ATOM 727 N N . PRO A 1 95 ? -10.411 6.804 12.034 1.00 95.50 95 PRO A N 1
ATOM 728 C CA . PRO A 1 95 ? -10.508 8.170 12.554 1.00 95.50 95 PRO A CA 1
ATOM 729 C C . PRO A 1 95 ? -10.458 8.236 14.088 1.00 95.50 95 PRO A C 1
ATOM 731 O O . PRO A 1 95 ? -9.779 9.091 14.659 1.00 95.50 95 PRO A O 1
ATOM 734 N N . THR A 1 96 ? -11.141 7.306 14.761 1.00 97.69 96 THR A N 1
ATOM 735 C CA . THR A 1 96 ? -11.154 7.208 16.228 1.00 97.69 96 THR A CA 1
ATOM 736 C C . THR A 1 96 ? -9.788 6.787 16.758 1.00 97.69 96 THR A C 1
ATOM 738 O O . THR A 1 96 ? -9.264 7.451 17.648 1.00 97.69 96 THR A O 1
ATOM 741 N N . LEU A 1 97 ? -9.175 5.755 16.167 1.00 96.81 97 LEU A N 1
ATOM 742 C CA . LEU A 1 97 ? -7.837 5.286 16.545 1.00 96.81 97 LEU A CA 1
ATOM 743 C C . LEU A 1 97 ? -6.790 6.397 16.406 1.00 96.81 97 LEU A C 1
ATOM 745 O O . LEU A 1 97 ? -5.976 6.597 17.306 1.00 96.81 97 LEU A O 1
ATOM 749 N N . ARG A 1 98 ? -6.849 7.169 15.315 1.00 95.38 98 ARG A N 1
ATOM 750 C CA . ARG A 1 98 ? -5.972 8.323 15.098 1.00 95.38 98 ARG A CA 1
ATOM 751 C C . ARG A 1 98 ? -6.173 9.397 16.168 1.00 95.38 98 ARG A C 1
ATOM 753 O O . ARG A 1 98 ? -5.196 9.879 16.730 1.00 95.38 98 ARG A O 1
ATOM 760 N N . ARG A 1 99 ? -7.419 9.776 16.468 1.00 97.12 99 ARG A N 1
ATOM 761 C CA . ARG A 1 99 ? -7.722 10.774 17.508 1.00 97.12 99 ARG A CA 1
ATOM 762 C C . ARG A 1 99 ? -7.226 10.327 18.883 1.00 97.12 99 ARG A C 1
ATOM 764 O O . ARG A 1 99 ? -6.656 11.129 19.613 1.00 97.12 99 ARG A O 1
ATOM 771 N N . ASP A 1 100 ? -7.450 9.069 19.242 1.00 97.25 100 ASP A N 1
ATOM 772 C CA . ASP A 1 100 ? -7.050 8.548 20.548 1.00 97.25 100 ASP A CA 1
ATOM 773 C C . ASP A 1 100 ? -5.527 8.402 20.668 1.00 97.25 100 ASP A C 1
ATOM 775 O O . ASP A 1 100 ? -4.988 8.591 21.756 1.00 97.25 100 ASP A O 1
ATOM 779 N N . ASN A 1 101 ? -4.820 8.145 19.561 1.00 96.12 101 ASN A N 1
ATOM 780 C CA . ASN A 1 101 ? -3.360 8.232 19.511 1.00 96.12 101 ASN A CA 1
ATOM 781 C C . ASN A 1 101 ? -2.869 9.670 19.756 1.00 96.12 101 ASN A C 1
ATOM 783 O O . ASN A 1 101 ? -2.008 9.870 20.609 1.00 96.12 101 ASN A O 1
ATOM 787 N N . LEU A 1 102 ? -3.470 10.669 19.099 1.00 96.31 102 LEU A N 1
ATOM 788 C CA . LEU A 1 102 ? -3.102 12.081 19.281 1.00 96.31 102 LEU A CA 1
ATOM 789 C C . LEU A 1 102 ? -3.277 12.559 20.729 1.00 96.31 102 LEU A C 1
ATOM 791 O O . LEU A 1 102 ? -2.421 13.273 21.232 1.00 96.31 102 LEU A O 1
ATOM 795 N N . LYS A 1 103 ? -4.339 12.123 21.422 1.00 96.75 103 LYS A N 1
ATOM 796 C CA . LYS A 1 103 ? -4.561 12.447 22.846 1.00 96.75 103 LYS A CA 1
ATOM 797 C C . LYS A 1 103 ? -3.469 11.918 23.781 1.00 96.75 103 LYS A C 1
ATOM 799 O 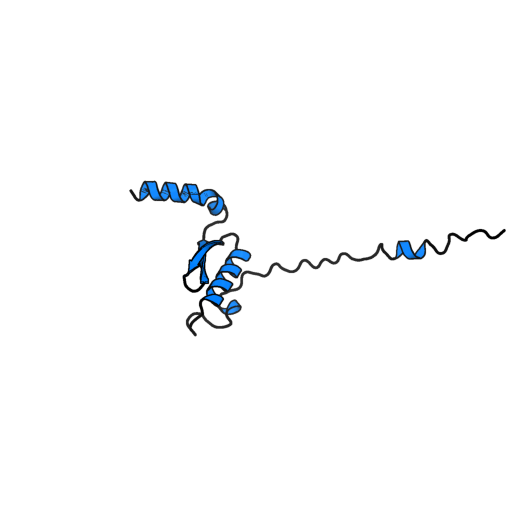O . LYS A 1 103 ? -3.329 12.441 24.874 1.00 96.75 103 LYS A O 1
ATOM 804 N N . ARG A 1 104 ? -2.780 10.836 23.402 1.00 95.75 104 ARG A N 1
ATOM 805 C CA . ARG A 1 104 ? -1.733 10.192 24.218 1.00 95.75 104 ARG A CA 1
ATOM 806 C C . ARG A 1 104 ? -0.336 10.723 23.916 1.00 95.75 104 ARG A C 1
ATOM 808 O O . ARG A 1 104 ? 0.555 10.548 24.733 1.00 95.75 104 ARG A O 1
ATOM 815 N N . ALA A 1 105 ? -0.142 11.263 22.715 1.00 91.06 105 ALA A N 1
ATOM 816 C CA . ALA A 1 105 ? 1.140 11.777 22.248 1.00 91.06 105 ALA A CA 1
ATOM 817 C C . ALA A 1 105 ? 1.410 13.230 22.688 1.00 91.06 105 ALA A C 1
ATOM 819 O O . ALA A 1 105 ? 2.498 13.732 22.414 1.00 91.06 105 ALA A O 1
ATOM 820 N N . GLY A 1 106 ? 0.425 13.890 23.312 1.00 64.12 106 GLY A N 1
AT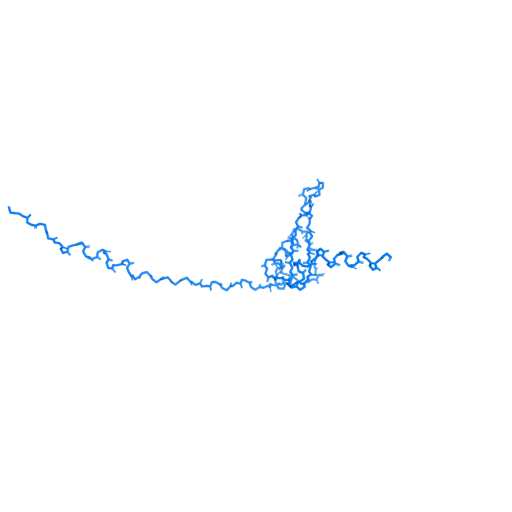OM 821 C CA . GLY A 1 106 ? 0.522 15.234 23.890 1.00 64.12 106 GLY A CA 1
ATOM 822 C C . GLY A 1 106 ? 0.642 15.194 25.402 1.00 64.12 106 GLY A C 1
ATOM 823 O O . GLY A 1 106 ? -0.123 14.418 26.016 1.00 64.12 106 GLY A O 1
#

pLDDT: mean 84.46, std 18.63, range [43.84, 97.69]

Radius of gyration: 27.44 Å; chains: 1; bounding box: 77×45×72 Å

Foldseek 3Di:
DDDDDPPPPPPVVVVVPPDPPPPPPDPPDALDDLCRQVVHDPPPDDDDPVSVVVSLVSCCVRDLQWDKDFPDADPVRHTDMDIHGGPNVCVVVVVVVVVVVVVVVD

Sequence (106 aa):
MRVACPRCLGLIAFGLLLLPLTGSAQPADALQSPATFLGYELGEQFTPHHRVVDYVRHVATHSPRVAQRQYGTSVEKRPLLLATITTPGNHDRLPTLRRDNLKRAG

Secondary structure (DSSP, 8-state):
--PPPGGGSHHHHHGGG--------PPPPP---HHHHHTS-TTTSPPPHHHHHHHHHHHHHH-TTEEEEEEEE-TTS-EEEEEEE--HHHHTTHHHHHHHHHHH--